Protein AF-A0A836YIK5-F1 (afdb_monomer)

Secondary structure (DSSP, 8-state):
-EEEEEEE--B-TT--BPPPEEEEEEE--PPPPEEEEES-SSPPTT--EEEEEEESS-EES--GGGEEEESEEEEEEEESSSSEEEEEEEE-SS-PPPEEEE-TTSSEETT-PBP---------------

Sequence (130 aa):
DGPHTVSVTATDVAGNVSTPVTGTVTVDATAPTLAITTDDLALAAGEDANITFTFSEAVAGFDVSDITVVGGTLTGLTTTDNITWTAVFTPDGTGTAPSIAVADGSYTDVVGNLVQAMYLTVQTALLLIL

Radius of gyration: 23.44 Å; Cα contacts (8 Å, |Δi|>4): 230; chains: 1; bounding box: 56×21×79 Å

Solvent-accessible surface area (backbone atoms only — not comparable to full-atom values): 8150 Å² total; per-residue (Å²): 113,48,82,40,78,50,75,47,70,53,68,50,98,87,64,56,67,51,78,72,49,74,48,79,46,75,47,77,81,77,5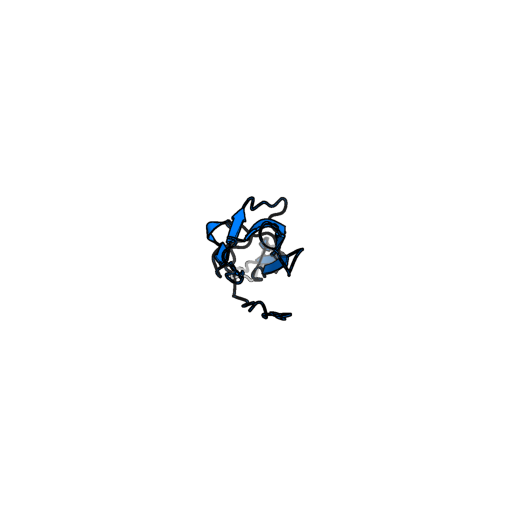1,60,48,80,45,80,50,61,81,58,92,76,79,56,83,88,44,72,31,51,35,39,39,39,38,78,44,47,49,37,77,75,55,74,89,42,50,48,67,40,38,40,50,76,44,76,77,44,63,90,68,47,24,51,35,37,28,41,37,38,58,69,69,79,81,51,74,71,48,78,47,68,60,74,62,58,39,27,38,82,88,66,46,69,41,74,80,81,90,79,79,83,78,83,80,82,77,81,81,128

Mean predicted aligned error: 9.91 Å

Structure (mmCIF, N/CA/C/O backbone):
data_AF-A0A836YIK5-F1
#
_entry.id   AF-A0A836YIK5-F1
#
loop_
_atom_site.group_PDB
_atom_site.id
_atom_site.type_symbol
_atom_site.label_atom_id
_atom_site.label_alt_id
_atom_site.label_comp_id
_atom_site.label_asym_id
_atom_site.label_entity_id
_atom_site.label_seq_id
_atom_site.pdbx_PDB_ins_code
_atom_site.Cartn_x
_atom_site.Cartn_y
_atom_site.Cartn_z
_atom_site.occupancy
_atom_site.B_iso_or_equi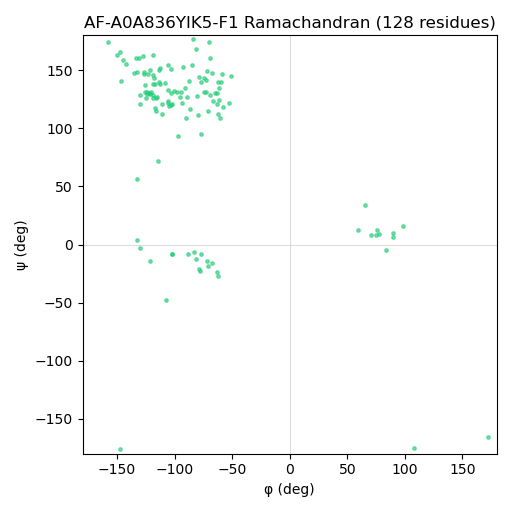v
_atom_site.auth_seq_id
_atom_site.auth_comp_id
_atom_site.auth_asym_id
_atom_site.auth_atom_id
_atom_site.pdbx_PDB_model_num
ATOM 1 N N . ASP A 1 1 ? 18.262 -1.880 -8.838 1.00 68.12 1 ASP A N 1
ATOM 2 C CA . ASP A 1 1 ? 17.227 -0.983 -9.367 1.00 68.12 1 ASP A CA 1
ATOM 3 C C . ASP A 1 1 ? 17.785 0.193 -10.116 1.00 68.12 1 ASP A C 1
ATOM 5 O O . ASP A 1 1 ? 18.930 0.592 -9.900 1.00 68.12 1 ASP A O 1
ATOM 9 N N . GLY A 1 2 ? 16.935 0.751 -10.969 1.00 73.12 2 GLY A N 1
ATOM 10 C CA . GLY A 1 2 ? 17.158 1.995 -11.680 1.00 73.12 2 GLY A CA 1
ATOM 11 C C . GLY A 1 2 ? 17.427 1.819 -13.175 1.00 73.12 2 GLY A C 1
ATOM 12 O O . GLY A 1 2 ? 17.320 0.720 -13.729 1.00 73.12 2 GLY A O 1
ATOM 13 N N . PRO A 1 3 ? 17.736 2.931 -13.861 1.00 75.50 3 PRO A N 1
ATOM 14 C CA . PRO A 1 3 ? 18.039 2.923 -15.281 1.00 75.50 3 PRO A CA 1
ATOM 15 C C . PRO A 1 3 ? 19.431 2.340 -15.545 1.00 75.50 3 PRO A C 1
ATOM 17 O O . PRO A 1 3 ? 20.437 2.762 -14.976 1.00 75.50 3 PRO A O 1
ATOM 20 N N . HIS A 1 4 ? 19.490 1.415 -16.490 1.00 79.94 4 HIS A N 1
ATOM 21 C CA . HIS A 1 4 ? 20.698 0.821 -17.035 1.00 79.94 4 HIS A CA 1
ATOM 22 C C . HIS A 1 4 ? 20.786 1.125 -18.529 1.00 79.94 4 HIS A C 1
ATOM 24 O O . HIS A 1 4 ? 19.797 1.017 -19.252 1.00 79.94 4 HIS A O 1
ATOM 30 N N . THR A 1 5 ? 21.981 1.469 -19.008 1.00 84.75 5 THR A N 1
ATOM 31 C CA . THR A 1 5 ? 22.229 1.708 -20.435 1.00 84.75 5 THR A CA 1
ATOM 32 C C . THR A 1 5 ? 22.920 0.501 -21.046 1.00 84.75 5 THR A C 1
ATOM 34 O O . THR A 1 5 ? 24.023 0.134 -20.642 1.00 84.75 5 THR A O 1
ATOM 37 N N . VAL A 1 6 ? 22.293 -0.089 -22.055 1.00 87.50 6 VAL A N 1
ATOM 38 C CA . VAL A 1 6 ? 22.902 -1.102 -22.916 1.00 87.50 6 VAL A CA 1
ATOM 39 C C . VAL A 1 6 ? 23.534 -0.390 -24.104 1.00 87.50 6 VAL A C 1
ATOM 41 O O . VAL A 1 6 ? 22.922 0.501 -24.688 1.00 87.50 6 VAL A O 1
ATOM 44 N N . SER A 1 7 ? 24.758 -0.776 -24.455 1.00 88.62 7 SER A N 1
ATOM 45 C CA . SER A 1 7 ? 25.485 -0.264 -25.617 1.00 88.62 7 SER A CA 1
ATOM 46 C C . SER A 1 7 ? 25.883 -1.430 -26.511 1.00 88.62 7 SER A C 1
ATOM 48 O O . SER A 1 7 ? 26.439 -2.415 -26.024 1.00 88.62 7 SER A O 1
ATOM 50 N N . VAL A 1 8 ? 25.584 -1.330 -27.805 1.00 91.06 8 VAL A N 1
ATOM 51 C CA . VAL A 1 8 ? 25.866 -2.369 -28.799 1.00 91.06 8 VAL A CA 1
ATOM 52 C C . VAL A 1 8 ? 26.745 -1.794 -29.899 1.00 91.06 8 VAL A C 1
ATOM 54 O O . VAL A 1 8 ? 26.438 -0.755 -30.484 1.00 91.06 8 VAL A O 1
ATOM 57 N N . THR A 1 9 ? 27.825 -2.504 -30.206 1.00 92.88 9 THR A N 1
ATOM 58 C CA . THR A 1 9 ? 28.656 -2.288 -31.391 1.00 92.88 9 THR A CA 1
ATOM 59 C C . THR A 1 9 ? 28.693 -3.568 -32.215 1.00 92.88 9 THR A C 1
ATOM 61 O O . THR A 1 9 ? 28.575 -4.672 -31.683 1.00 92.88 9 THR A O 1
ATOM 64 N N . ALA A 1 10 ? 28.847 -3.423 -33.527 1.00 92.50 10 ALA A N 1
ATOM 65 C CA . ALA A 1 10 ? 29.065 -4.537 -34.438 1.00 92.50 10 ALA A CA 1
ATOM 66 C C . ALA A 1 10 ? 30.464 -4.437 -35.041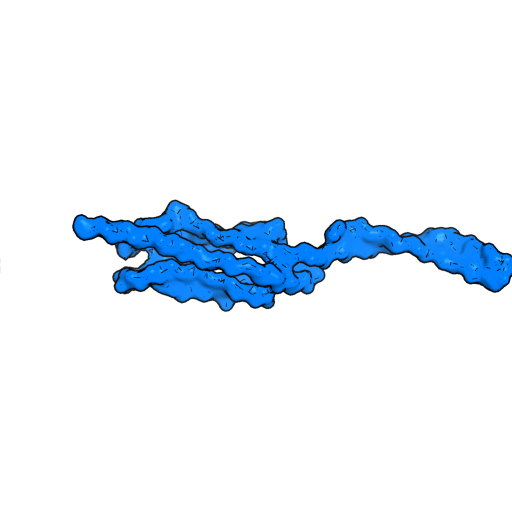 1.00 92.50 10 ALA A C 1
ATOM 68 O O . ALA A 1 10 ? 30.897 -3.341 -35.400 1.00 92.50 10 ALA A O 1
ATOM 69 N N . THR A 1 11 ? 31.133 -5.580 -35.180 1.00 96.00 11 THR A N 1
ATOM 70 C CA . THR A 1 11 ? 32.424 -5.695 -35.865 1.00 96.00 11 THR A CA 1
ATOM 71 C C . THR A 1 11 ? 32.270 -6.634 -37.053 1.00 96.00 11 THR A C 1
ATOM 73 O O . THR A 1 11 ? 31.752 -7.741 -36.891 1.00 96.00 11 THR A O 1
ATOM 76 N N . ASP A 1 12 ? 32.691 -6.210 -38.243 1.00 94.25 12 ASP A N 1
ATOM 77 C CA . ASP A 1 12 ? 32.676 -7.069 -39.432 1.00 94.25 12 ASP A CA 1
ATOM 78 C C . ASP A 1 12 ? 33.925 -7.973 -39.529 1.00 94.25 12 ASP A C 1
ATOM 80 O O . ASP A 1 12 ? 34.845 -7.901 -38.714 1.00 94.25 12 ASP A O 1
ATOM 84 N N . VAL A 1 13 ? 33.971 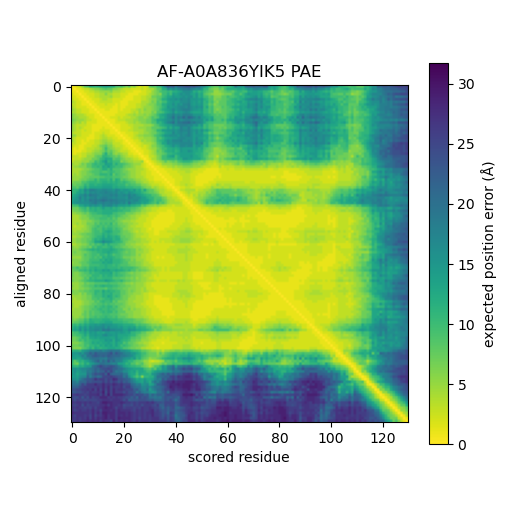-8.839 -40.548 1.00 94.69 13 VAL A N 1
ATOM 85 C CA . VAL A 1 13 ? 35.104 -9.758 -40.789 1.00 94.69 13 VAL A CA 1
ATOM 86 C C . VAL A 1 13 ? 36.415 -9.014 -41.078 1.00 94.69 13 VAL A C 1
ATOM 88 O O . VAL A 1 13 ? 37.490 -9.547 -40.810 1.00 94.69 13 VAL A O 1
ATOM 91 N N . ALA A 1 14 ? 36.343 -7.791 -41.610 1.00 96.31 14 ALA A N 1
ATOM 92 C CA . ALA A 1 14 ? 37.509 -6.953 -41.871 1.00 96.31 14 ALA A CA 1
ATOM 93 C C . ALA A 1 14 ? 37.978 -6.177 -40.622 1.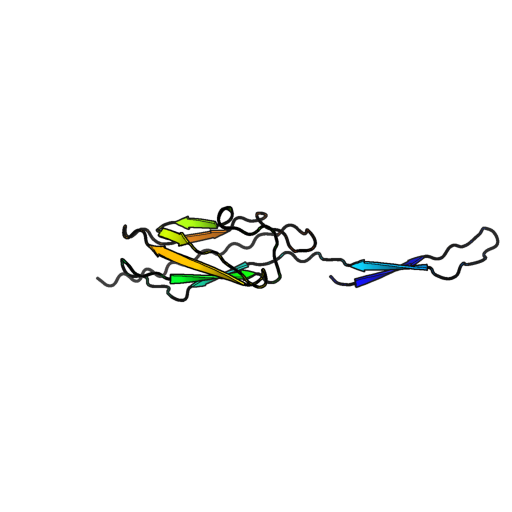00 96.31 14 ALA A C 1
ATOM 95 O O . ALA A 1 14 ? 39.037 -5.553 -40.662 1.00 96.31 14 ALA A O 1
ATOM 96 N N . GLY A 1 15 ? 37.229 -6.235 -39.516 1.00 96.50 15 GLY A N 1
ATOM 97 C CA . GLY A 1 15 ? 37.541 -5.561 -38.258 1.00 96.50 15 GLY A CA 1
ATOM 98 C C . GLY A 1 15 ? 36.980 -4.141 -38.135 1.00 96.50 15 GLY A C 1
ATOM 99 O O . GLY A 1 15 ? 37.340 -3.440 -37.189 1.00 96.50 15 GLY A O 1
ATOM 100 N N . ASN A 1 16 ? 36.107 -3.695 -39.046 1.00 95.69 16 ASN A N 1
ATOM 101 C CA . ASN A 1 16 ? 35.467 -2.382 -38.929 1.00 95.69 16 ASN A CA 1
ATOM 102 C C . ASN A 1 16 ? 34.417 -2.410 -37.815 1.00 95.69 16 ASN A C 1
ATOM 104 O O . ASN A 1 16 ? 33.566 -3.299 -37.803 1.00 95.69 16 ASN A O 1
ATOM 108 N N . VAL A 1 17 ? 34.447 -1.421 -36.916 1.00 96.06 17 VAL A N 1
ATOM 109 C CA . VAL A 1 17 ? 33.525 -1.319 -35.773 1.00 96.06 17 VAL A CA 1
ATOM 110 C C . VAL A 1 17 ? 32.491 -0.219 -36.017 1.00 96.06 17 VAL A C 1
ATOM 112 O O . VAL A 1 17 ? 32.844 0.896 -36.404 1.00 96.06 17 VAL A O 1
ATOM 115 N N . SER A 1 18 ? 31.212 -0.513 -35.779 1.00 94.00 18 SER A N 1
ATOM 116 C CA . SER A 1 18 ? 30.128 0.468 -35.890 1.00 94.00 18 SER A CA 1
ATOM 117 C C . SER A 1 18 ? 30.192 1.538 -34.796 1.00 94.00 18 SER A C 1
ATOM 119 O O . SER A 1 18 ? 30.744 1.329 -33.714 1.00 94.00 18 SER A O 1
ATOM 121 N N . THR A 1 19 ? 29.525 2.671 -35.022 1.00 93.00 19 THR A N 1
ATOM 122 C CA . THR A 1 19 ? 29.189 3.585 -33.923 1.00 93.00 19 THR A CA 1
ATOM 123 C C . THR A 1 19 ? 28.312 2.856 -32.897 1.00 93.00 19 THR A C 1
ATOM 125 O O . THR A 1 19 ? 27.423 2.103 -33.315 1.00 93.00 19 THR A O 1
ATOM 128 N N . PRO A 1 20 ? 28.521 3.060 -31.584 1.00 91.50 20 PRO A N 1
ATOM 129 C CA . PRO A 1 20 ? 27.679 2.441 -30.570 1.00 91.50 20 PRO A CA 1
ATOM 130 C C . PRO A 1 20 ? 26.222 2.887 -30.699 1.00 91.50 20 PRO A C 1
ATOM 132 O O . PRO A 1 20 ? 25.943 4.078 -30.834 1.00 91.50 20 PRO A O 1
ATOM 135 N N . VAL A 1 21 ? 25.300 1.931 -30.621 1.00 90.44 21 VAL A N 1
ATOM 136 C CA . VAL A 1 21 ? 23.865 2.186 -30.456 1.00 90.44 21 VAL A CA 1
ATOM 137 C C . VAL A 1 21 ? 23.509 1.900 -29.006 1.00 90.44 21 VAL A C 1
ATOM 139 O O . VAL A 1 21 ? 23.870 0.844 -28.485 1.00 90.44 21 VAL A O 1
ATOM 142 N N . THR A 1 22 ? 22.814 2.827 -28.351 1.00 87.12 22 THR A N 1
ATOM 143 C CA . THR A 1 22 ? 22.426 2.686 -26.946 1.00 87.12 22 THR A CA 1
ATOM 144 C C . THR A 1 22 ? 20.919 2.553 -26.766 1.00 87.12 22 THR A C 1
ATOM 146 O O . THR A 1 22 ? 20.129 3.088 -27.543 1.00 87.12 22 THR A O 1
ATOM 149 N N . GLY A 1 23 ? 20.525 1.839 -25.714 1.00 81.75 23 GLY A N 1
ATOM 150 C CA . GLY A 1 23 ? 19.149 1.740 -25.234 1.00 81.75 23 GLY A CA 1
ATOM 151 C C . GLY A 1 23 ? 19.119 1.713 -23.710 1.00 81.75 23 GLY A C 1
ATOM 152 O O . GLY A 1 23 ? 20.105 1.337 -23.077 1.00 81.75 23 GLY A O 1
ATOM 153 N N . THR A 1 24 ? 18.005 2.126 -23.114 1.00 75.38 24 THR A N 1
ATOM 154 C CA . THR A 1 24 ? 17.826 2.135 -21.657 1.00 75.38 24 THR A CA 1
ATOM 155 C C . THR A 1 24 ? 16.860 1.045 -21.219 1.00 75.38 24 THR A C 1
ATOM 157 O O . THR A 1 24 ? 15.822 0.852 -21.848 1.00 75.38 24 THR A O 1
ATOM 160 N N . VAL A 1 25 ? 17.177 0.381 -20.113 1.00 76.00 25 VAL A N 1
ATOM 161 C CA . VAL A 1 25 ? 16.307 -0.569 -19.416 1.00 76.00 25 VAL A CA 1
ATOM 162 C C . VAL A 1 25 ? 16.193 -0.115 -17.971 1.00 76.00 25 VAL A C 1
ATOM 164 O O . VAL A 1 25 ? 17.208 0.157 -17.340 1.00 76.00 25 VAL A O 1
ATOM 167 N N . THR A 1 26 ? 14.984 -0.033 -17.434 1.00 69.12 26 THR A N 1
ATOM 168 C CA . THR A 1 26 ? 14.771 0.154 -15.996 1.00 69.12 26 THR A CA 1
ATOM 169 C C . THR A 1 26 ? 14.587 -1.209 -15.356 1.00 69.12 26 THR A C 1
ATOM 171 O O . THR A 1 26 ? 13.710 -1.964 -15.768 1.00 69.12 26 THR A O 1
ATOM 174 N N . VAL A 1 27 ? 15.440 -1.533 -14.388 1.00 73.12 27 VAL A N 1
ATOM 175 C CA . VAL A 1 27 ? 15.281 -2.728 -13.558 1.00 73.12 27 VAL A CA 1
ATOM 176 C C . VAL A 1 27 ? 14.683 -2.289 -12.239 1.00 73.12 27 VAL A C 1
ATOM 178 O O . VAL A 1 27 ? 15.186 -1.346 -11.628 1.00 73.12 27 VAL A O 1
ATOM 181 N N . ASP A 1 28 ? 13.654 -2.998 -11.816 1.00 69.06 28 ASP A N 1
ATOM 182 C CA . ASP A 1 28 ? 13.187 -2.990 -10.444 1.00 69.06 28 ASP A CA 1
ATOM 183 C C . ASP A 1 28 ? 13.179 -4.442 -9.972 1.00 69.06 28 ASP A C 1
ATOM 185 O O . ASP A 1 28 ? 12.669 -5.300 -10.689 1.00 69.06 28 ASP A O 1
ATOM 189 N N . ALA A 1 29 ? 13.838 -4.746 -8.866 1.00 71.19 29 ALA A N 1
ATOM 190 C CA . ALA A 1 29 ? 13.917 -6.080 -8.279 1.00 71.19 29 ALA A CA 1
ATOM 191 C C . ALA A 1 29 ? 13.634 -6.056 -6.772 1.00 71.19 29 ALA A C 1
ATOM 193 O O . ALA A 1 29 ? 13.772 -7.088 -6.107 1.00 71.19 29 ALA A O 1
ATOM 194 N N . THR A 1 30 ? 13.289 -4.889 -6.227 1.00 72.19 30 THR A N 1
ATOM 195 C CA . THR A 1 30 ? 12.943 -4.747 -4.820 1.00 72.19 30 THR A CA 1
ATOM 196 C C . THR A 1 30 ? 11.449 -4.993 -4.677 1.00 72.19 30 THR A C 1
ATOM 198 O O . THR A 1 30 ? 10.643 -4.427 -5.393 1.00 72.19 30 THR A O 1
ATOM 201 N N . ALA A 1 31 ? 11.075 -5.899 -3.778 1.00 74.00 31 ALA A N 1
ATOM 202 C CA . ALA A 1 31 ? 9.675 -6.120 -3.454 1.00 74.00 31 ALA A CA 1
ATOM 203 C C . ALA A 1 31 ? 9.166 -5.032 -2.491 1.00 74.00 31 ALA A C 1
ATOM 205 O O . ALA A 1 31 ? 9.897 -4.693 -1.548 1.00 74.00 31 ALA A O 1
ATOM 206 N N . PRO A 1 32 ? 7.900 -4.588 -2.612 1.00 81.31 32 PRO A N 1
ATOM 207 C CA . PRO A 1 32 ? 7.305 -3.718 -1.614 1.00 81.31 32 PRO A CA 1
ATOM 208 C C . PRO A 1 32 ? 7.235 -4.420 -0.254 1.00 81.31 32 PRO A C 1
ATOM 210 O O . PRO A 1 32 ? 6.896 -5.598 -0.141 1.00 81.31 32 PRO A O 1
ATOM 213 N N . THR A 1 33 ? 7.530 -3.669 0.800 1.00 84.44 33 THR A N 1
ATOM 214 C CA . THR A 1 33 ? 7.311 -4.070 2.197 1.00 84.44 33 THR A CA 1
ATOM 215 C C . THR A 1 33 ? 6.078 -3.359 2.739 1.00 84.44 33 THR A C 1
ATOM 217 O O . THR A 1 33 ? 5.787 -2.256 2.289 1.00 84.44 33 THR A O 1
ATOM 220 N N . LEU A 1 34 ? 5.369 -3.959 3.700 1.00 88.88 34 LEU A N 1
ATOM 221 C CA . LEU A 1 34 ? 4.168 -3.390 4.321 1.00 88.88 34 LEU A CA 1
ATOM 222 C C . LEU A 1 34 ? 4.360 -3.226 5.834 1.00 88.88 34 LEU A C 1
ATOM 224 O O . LEU A 1 34 ? 4.735 -4.170 6.530 1.00 88.88 34 LEU A O 1
ATOM 228 N N . ALA A 1 35 ? 4.034 -2.043 6.349 1.00 91.19 35 ALA A N 1
ATOM 229 C CA . ALA A 1 35 ? 3.851 -1.770 7.768 1.00 91.19 35 ALA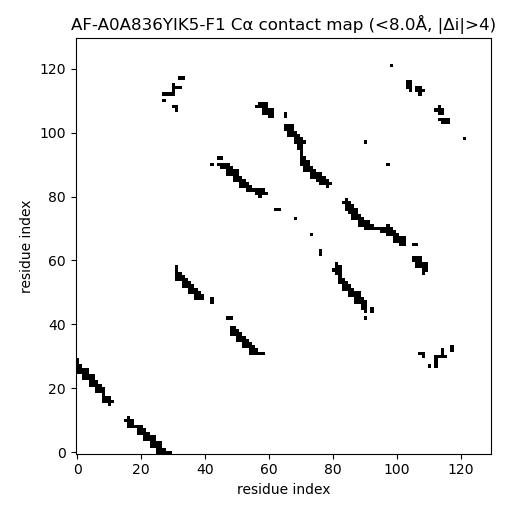 A CA 1
ATOM 230 C C . ALA A 1 35 ? 2.379 -1.447 8.055 1.00 91.19 35 ALA A C 1
ATOM 232 O O . ALA A 1 35 ? 1.751 -0.707 7.303 1.00 91.19 35 ALA A O 1
ATOM 233 N N . ILE A 1 36 ? 1.838 -1.975 9.154 1.00 93.56 36 ILE A N 1
ATOM 234 C CA . ILE A 1 36 ? 0.468 -1.697 9.601 1.00 93.56 36 ILE A CA 1
ATOM 235 C C . ILE A 1 36 ? 0.540 -1.036 10.971 1.00 93.56 36 ILE A C 1
ATOM 237 O O . ILE A 1 36 ? 1.162 -1.572 11.891 1.00 93.56 36 ILE A O 1
ATOM 241 N N . THR A 1 37 ? -0.094 0.121 11.112 1.00 94.19 37 THR A N 1
ATOM 242 C CA . THR A 1 37 ? -0.209 0.850 12.376 1.00 94.19 37 THR A CA 1
ATOM 243 C C . THR A 1 37 ? -1.663 1.193 12.670 1.00 94.19 37 THR A C 1
ATOM 245 O O . THR A 1 37 ? -2.526 1.157 11.794 1.00 94.19 37 THR A O 1
ATOM 248 N N . THR A 1 38 ? -1.926 1.506 13.932 1.00 94.50 38 THR A N 1
ATOM 249 C CA . THR A 1 38 ? -3.214 1.983 14.433 1.00 94.50 38 THR A CA 1
ATOM 250 C C . THR A 1 38 ? -2.961 3.202 15.310 1.00 94.50 38 THR A C 1
ATOM 252 O O . THR A 1 38 ? -1.896 3.304 15.930 1.00 94.50 38 THR A O 1
ATOM 255 N N . ASP A 1 39 ? -3.904 4.133 15.340 1.00 92.62 39 ASP A N 1
ATOM 256 C CA . ASP A 1 39 ? -3.885 5.276 16.255 1.00 92.62 39 ASP A CA 1
ATOM 257 C C . ASP A 1 39 ? -4.345 4.910 17.674 1.00 92.62 39 ASP A C 1
ATOM 259 O O . ASP A 1 39 ? -3.955 5.582 18.630 1.00 92.62 39 ASP A O 1
ATOM 263 N N . ASP A 1 40 ? -5.088 3.810 17.813 1.00 88.19 40 ASP A N 1
ATOM 264 C CA . ASP A 1 40 ? -5.526 3.261 19.092 1.00 88.19 40 ASP A CA 1
ATOM 265 C C . ASP A 1 40 ? -5.219 1.758 19.213 1.00 88.19 40 ASP A C 1
ATOM 267 O O . ASP A 1 40 ? -5.540 0.951 18.337 1.00 88.19 40 ASP A O 1
ATOM 271 N N . LEU A 1 41 ? -4.573 1.380 20.319 1.00 82.75 41 LEU A N 1
ATOM 272 C CA . LEU A 1 41 ? -4.220 -0.001 20.668 1.00 82.75 41 LEU A CA 1
ATOM 273 C C . LEU A 1 41 ? -5.157 -0.606 21.727 1.00 82.75 41 LEU A C 1
ATOM 275 O O . LEU A 1 41 ? -5.040 -1.797 22.021 1.00 82.75 41 LEU A O 1
ATOM 279 N N . ALA A 1 42 ? -6.046 0.190 22.326 1.00 82.62 42 ALA A N 1
ATOM 280 C CA . ALA A 1 42 ? -6.855 -0.177 23.485 1.00 82.62 42 ALA A CA 1
ATOM 281 C C . ALA A 1 42 ? -8.335 0.191 23.293 1.00 82.62 42 ALA A C 1
ATOM 283 O O . ALA A 1 42 ? -8.929 0.865 24.129 1.00 82.62 42 ALA A O 1
ATOM 284 N N . LEU A 1 43 ? -8.928 -0.326 22.217 1.00 79.81 43 LEU A N 1
ATOM 285 C CA . LEU A 1 43 ? -10.324 -0.080 21.864 1.00 79.81 43 LEU A CA 1
ATOM 286 C C . LEU A 1 43 ? -11.305 -0.584 22.933 1.00 79.81 43 LEU A C 1
ATOM 288 O O . LEU A 1 43 ? -11.336 -1.777 23.262 1.00 79.81 43 LEU A O 1
ATOM 292 N N . ALA A 1 44 ? -12.158 0.312 23.425 1.00 77.69 44 ALA A N 1
ATOM 293 C CA . ALA A 1 44 ? -13.343 -0.036 24.192 1.00 77.69 44 ALA A CA 1
ATOM 294 C C . ALA A 1 44 ? -14.514 -0.431 23.272 1.00 77.69 44 ALA A C 1
ATOM 296 O O . ALA A 1 44 ? -14.507 -0.252 22.053 1.00 77.69 44 ALA A O 1
ATOM 297 N N . ALA A 1 45 ? -15.567 -0.993 23.869 1.00 73.88 45 ALA A N 1
ATOM 298 C CA . ALA A 1 45 ? -16.764 -1.366 23.124 1.00 73.88 45 ALA A CA 1
ATOM 299 C C . ALA A 1 45 ? -17.444 -0.123 22.518 1.00 73.88 45 ALA A C 1
ATOM 301 O O . ALA A 1 45 ? -17.890 0.760 23.250 1.00 73.88 45 ALA A O 1
ATOM 302 N N . GLY A 1 46 ? -17.574 -0.104 21.189 1.00 77.44 46 GLY A N 1
ATOM 303 C CA . GLY A 1 46 ? -18.206 0.988 20.444 1.00 77.44 46 GLY A CA 1
ATOM 304 C C . GLY A 1 46 ? -17.259 2.110 20.011 1.00 77.44 46 GLY A C 1
ATOM 305 O O . GLY A 1 46 ? -17.743 3.116 19.498 1.00 77.44 46 GLY A O 1
ATOM 306 N N . GLU A 1 47 ? -15.950 1.952 20.211 1.00 87.69 47 GLU A N 1
ATOM 307 C CA . GLU A 1 47 ? -14.924 2.842 19.656 1.00 87.69 47 GLU A CA 1
ATOM 308 C C . GLU A 1 47 ? -14.416 2.323 18.308 1.00 87.69 47 GLU A C 1
ATOM 310 O O . GLU A 1 47 ? -14.429 1.119 18.069 1.00 87.69 47 G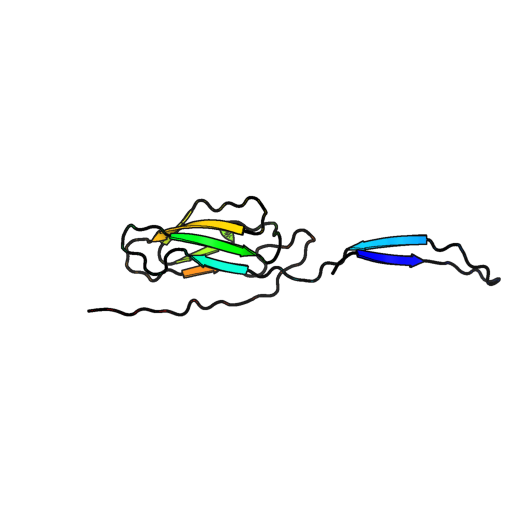LU A O 1
ATOM 315 N N . ASP A 1 48 ? -13.946 3.228 17.450 1.00 92.62 48 ASP A N 1
ATOM 316 C CA . ASP A 1 48 ? -13.313 2.914 16.167 1.00 92.62 48 ASP A CA 1
ATOM 317 C C . ASP A 1 48 ? -11.822 3.287 16.210 1.00 92.62 48 ASP A C 1
ATOM 319 O O . ASP A 1 48 ? -11.445 4.230 16.905 1.00 92.62 48 ASP A O 1
ATOM 323 N N . ALA A 1 49 ? -10.993 2.597 15.421 1.00 93.88 49 ALA A N 1
ATOM 324 C CA . ALA A 1 49 ? -9.583 2.941 15.202 1.00 93.88 49 ALA A CA 1
ATOM 325 C C . ALA A 1 49 ? -9.296 3.248 13.730 1.00 93.88 49 ALA A C 1
ATOM 327 O O . ALA A 1 49 ? -9.822 2.591 12.824 1.00 93.88 49 ALA A O 1
ATOM 328 N N . ASN A 1 50 ? -8.387 4.185 13.475 1.00 95.62 50 ASN A N 1
ATOM 329 C CA . ASN A 1 50 ? -7.818 4.401 12.155 1.00 95.62 50 ASN A CA 1
ATOM 330 C C . ASN A 1 50 ? -6.606 3.492 11.941 1.00 95.62 50 ASN A C 1
ATOM 332 O O . ASN A 1 50 ? -5.557 3.636 12.567 1.00 95.62 50 ASN A O 1
ATOM 336 N N . ILE A 1 51 ? -6.732 2.592 10.969 1.00 97.12 51 ILE A N 1
ATOM 337 C CA . ILE A 1 51 ? -5.658 1.705 10.537 1.00 97.12 51 ILE A CA 1
ATOM 338 C C . ILE A 1 51 ? -4.934 2.342 9.360 1.00 97.12 51 ILE A C 1
ATOM 340 O O . ILE A 1 51 ? -5.566 2.769 8.391 1.00 97.12 51 ILE A O 1
ATOM 344 N N . THR A 1 52 ? -3.607 2.378 9.435 1.00 96.19 52 THR A N 1
ATOM 345 C CA . THR A 1 52 ? -2.740 2.842 8.351 1.00 96.19 52 THR A CA 1
ATOM 346 C C . THR A 1 52 ? -1.875 1.692 7.858 1.00 96.19 52 THR A C 1
ATOM 348 O O . THR A 1 52 ? -1.161 1.061 8.633 1.00 96.19 52 THR A O 1
ATOM 351 N N . PHE A 1 53 ? -1.927 1.444 6.557 1.00 95.75 53 PHE A N 1
ATOM 352 C CA . PHE A 1 53 ? -1.066 0.525 5.828 1.00 95.75 53 PHE A CA 1
ATOM 353 C C . PHE A 1 53 ? -0.052 1.371 5.051 1.00 95.75 53 PHE A C 1
ATOM 355 O O . PHE A 1 53 ? -0.437 2.192 4.219 1.00 95.75 53 PHE A O 1
ATOM 362 N N . THR A 1 54 ? 1.237 1.207 5.329 1.00 94.44 54 THR A N 1
ATOM 363 C CA . THR A 1 54 ? 2.320 1.925 4.648 1.00 94.44 54 THR A CA 1
ATOM 364 C C . THR A 1 54 ? 3.182 0.936 3.889 1.00 94.44 54 THR A C 1
ATOM 366 O O . THR A 1 54 ? 3.862 0.107 4.498 1.00 94.44 54 THR A O 1
ATOM 369 N N . PHE A 1 55 ? 3.175 1.051 2.568 1.00 92.12 55 PHE A N 1
ATOM 370 C CA . PHE A 1 55 ? 4.089 0.330 1.700 1.00 92.12 55 PHE A CA 1
ATOM 371 C C . PHE A 1 55 ? 5.418 1.088 1.557 1.00 92.12 55 PHE A C 1
ATOM 373 O O . PHE A 1 55 ? 5.464 2.308 1.711 1.00 92.12 55 PHE A O 1
ATOM 380 N N . SER A 1 56 ? 6.521 0.397 1.258 1.00 89.56 56 SER A N 1
ATOM 381 C CA . SER A 1 56 ? 7.808 1.063 0.969 1.00 89.56 56 SER A CA 1
ATOM 382 C C . SER A 1 56 ? 7.843 1.787 -0.379 1.00 89.56 56 SER A C 1
ATOM 384 O O . SER A 1 56 ? 8.741 2.593 -0.617 1.00 89.56 56 SER A O 1
ATOM 386 N N . GLU A 1 57 ? 6.877 1.503 -1.247 1.00 87.00 57 GLU A N 1
ATOM 387 C CA . GLU A 1 57 ? 6.701 2.088 -2.573 1.00 87.00 57 GLU A CA 1
ATOM 388 C C . GLU A 1 57 ? 5.244 1.951 -3.027 1.00 87.00 57 GLU A C 1
ATOM 390 O O . GLU A 1 57 ? 4.426 1.342 -2.338 1.00 87.00 57 GLU A O 1
ATOM 395 N N . ALA A 1 58 ? 4.906 2.550 -4.169 1.00 90.06 58 ALA A N 1
ATOM 396 C CA . ALA A 1 58 ? 3.547 2.500 -4.685 1.00 90.06 58 ALA A CA 1
ATOM 397 C C . ALA A 1 58 ? 3.205 1.079 -5.155 1.00 90.06 58 ALA A C 1
ATOM 399 O O . ALA A 1 58 ? 3.931 0.502 -5.967 1.00 90.06 58 ALA A O 1
ATOM 400 N N . VAL A 1 59 ? 2.076 0.543 -4.692 1.00 89.62 59 VAL A N 1
ATOM 401 C CA . VAL A 1 59 ? 1.583 -0.789 -5.073 1.00 89.62 59 VAL A CA 1
ATOM 402 C C . VAL A 1 59 ? 0.400 -0.708 -6.035 1.00 89.62 59 VAL A C 1
ATOM 404 O O . VAL A 1 59 ? -0.349 0.269 -6.070 1.00 89.62 59 VAL A O 1
ATOM 407 N N . ALA A 1 60 ? 0.209 -1.754 -6.826 1.00 87.38 60 ALA A N 1
ATOM 408 C CA . ALA A 1 60 ? -0.936 -1.943 -7.700 1.00 87.38 60 ALA A CA 1
ATOM 409 C C . ALA A 1 60 ? -1.712 -3.200 -7.285 1.00 87.38 60 ALA A C 1
ATOM 411 O O . ALA A 1 60 ? -1.127 -4.211 -6.898 1.00 87.38 60 ALA A O 1
ATOM 412 N N . GLY A 1 61 ? -3.040 -3.133 -7.38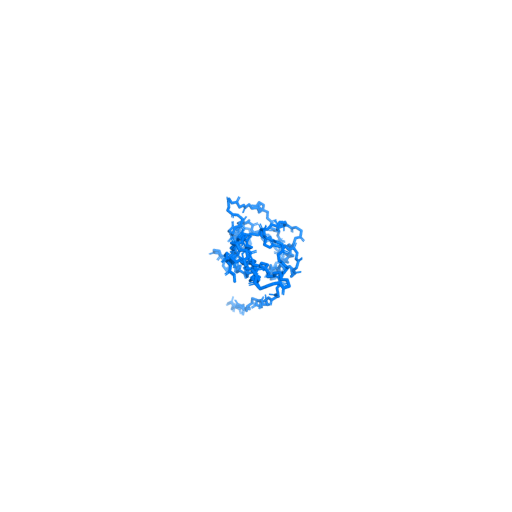6 1.00 88.38 61 GLY A N 1
ATOM 413 C CA . GLY A 1 61 ? -3.926 -4.266 -7.103 1.00 88.38 61 GLY A CA 1
ATOM 414 C C . GLY A 1 61 ? -4.283 -4.477 -5.632 1.00 88.38 61 GLY A C 1
ATOM 415 O O . GLY A 1 61 ? -5.136 -5.312 -5.384 1.00 88.38 61 GLY A O 1
ATOM 416 N N . PHE A 1 62 ? -3.710 -3.710 -4.694 1.00 91.94 62 PHE A N 1
ATOM 417 C CA . PHE A 1 62 ? -4.085 -3.798 -3.282 1.00 91.94 62 PHE A CA 1
ATOM 418 C C . PHE A 1 62 ? -5.523 -3.314 -3.052 1.00 91.94 62 PHE A C 1
ATOM 420 O O . PHE A 1 62 ? -5.859 -2.169 -3.378 1.00 91.94 62 PHE A O 1
ATOM 427 N N . ASP A 1 63 ? -6.363 -4.168 -2.475 1.00 93.00 63 ASP A N 1
ATOM 428 C CA . ASP A 1 63 ? -7.732 -3.844 -2.096 1.00 93.00 63 ASP A CA 1
ATOM 429 C C . ASP A 1 63 ? -8.204 -4.591 -0.832 1.00 93.00 63 ASP A C 1
ATOM 431 O O . ASP A 1 63 ? -7.451 -5.272 -0.139 1.00 93.00 63 ASP A O 1
ATOM 435 N N . VAL A 1 64 ? -9.479 -4.415 -0.468 1.00 92.25 64 VAL A N 1
ATOM 436 C CA . VAL A 1 64 ? -10.045 -4.993 0.762 1.00 92.25 64 VAL A CA 1
ATOM 437 C C . VAL A 1 64 ? -10.048 -6.527 0.767 1.00 92.25 64 VAL A C 1
ATOM 439 O O . VAL A 1 64 ? -10.068 -7.124 1.840 1.00 92.25 64 VAL A O 1
ATOM 442 N N . SER A 1 65 ? -10.034 -7.176 -0.400 1.00 91.06 65 SER A N 1
ATOM 443 C CA . SER A 1 65 ? -10.000 -8.638 -0.513 1.00 91.06 65 SER A CA 1
ATOM 444 C C . SER A 1 65 ? -8.653 -9.237 -0.106 1.00 91.06 65 SER A C 1
ATOM 446 O O . SER A 1 65 ? -8.601 -10.408 0.274 1.00 91.06 65 SER A O 1
ATOM 448 N N . ASP A 1 66 ? -7.603 -8.416 -0.072 1.00 91.38 66 ASP A N 1
ATOM 449 C CA . ASP A 1 66 ? -6.274 -8.804 0.399 1.00 91.38 66 ASP A CA 1
ATOM 450 C C . ASP A 1 66 ? -6.164 -8.773 1.928 1.00 91.38 66 ASP A C 1
ATOM 452 O O . ASP A 1 66 ? -5.195 -9.286 2.497 1.00 91.38 66 ASP A O 1
ATOM 456 N N . ILE A 1 67 ? -7.155 -8.179 2.604 1.00 93.12 67 ILE A N 1
ATOM 457 C CA . ILE A 1 67 ? -7.161 -7.931 4.044 1.00 93.12 67 ILE A CA 1
ATOM 458 C C . ILE A 1 67 ? -8.059 -8.951 4.747 1.00 93.12 67 ILE A C 1
ATOM 460 O O . ILE A 1 67 ? -9.272 -9.006 4.554 1.00 93.12 67 ILE A O 1
ATOM 464 N N . THR A 1 68 ? -7.466 -9.722 5.655 1.00 93.31 68 THR A N 1
ATOM 465 C CA . THR A 1 68 ? -8.199 -10.562 6.606 1.00 93.31 68 THR A CA 1
ATOM 466 C C . THR A 1 68 ? -8.321 -9.844 7.944 1.00 93.31 68 THR A C 1
ATOM 468 O O . THR A 1 68 ? -7.330 -9.363 8.494 1.00 93.31 68 THR A O 1
ATOM 471 N N . VAL A 1 69 ? -9.538 -9.805 8.488 1.00 93.38 69 VAL A N 1
ATOM 472 C CA . VAL A 1 69 ? -9.866 -9.108 9.738 1.00 93.38 69 VAL A CA 1
ATOM 473 C C . VAL A 1 69 ? -10.543 -10.077 10.707 1.00 93.38 69 VAL A C 1
ATOM 475 O O . VAL A 1 69 ? -11.413 -10.853 10.313 1.00 93.38 69 VAL A O 1
ATOM 478 N N . VAL A 1 70 ? -10.154 -10.021 11.980 1.00 92.69 70 VAL A N 1
ATOM 479 C CA . VAL A 1 70 ? -10.776 -10.751 13.098 1.00 92.69 70 VAL A CA 1
ATOM 480 C C . VAL A 1 70 ? -11.138 -9.755 14.197 1.00 92.69 70 VAL A C 1
ATOM 482 O O . VAL A 1 70 ? -10.421 -8.776 14.394 1.00 92.69 70 VAL A O 1
ATOM 485 N N . GLY A 1 71 ? -12.236 -10.011 14.916 1.00 89.81 71 GLY A N 1
ATOM 486 C CA . GLY A 1 71 ? -12.689 -9.196 16.052 1.00 89.81 71 GLY A CA 1
ATOM 487 C C . GLY A 1 71 ? -13.347 -7.869 15.665 1.00 89.81 71 GLY A C 1
ATOM 488 O O . GLY A 1 71 ? -13.539 -7.006 16.517 1.00 89.81 71 GLY A O 1
ATOM 489 N N . GLY A 1 72 ? -13.681 -7.686 14.386 1.00 92.19 72 GLY A N 1
ATOM 490 C CA . GLY A 1 72 ? -14.307 -6.469 13.885 1.00 92.19 72 GLY A CA 1
ATOM 491 C C . GLY A 1 72 ? -14.414 -6.434 12.366 1.00 92.19 72 GLY A C 1
ATOM 492 O O . GLY A 1 72 ? -14.240 -7.445 11.683 1.00 92.19 72 GLY A O 1
ATOM 493 N N . THR A 1 73 ? -14.693 -5.245 11.844 1.00 94.12 73 THR A N 1
ATOM 494 C CA . THR A 1 73 ? -14.787 -4.958 10.409 1.00 94.12 73 THR A CA 1
ATOM 495 C C . THR A 1 73 ? -13.889 -3.795 10.034 1.00 94.12 73 THR A C 1
ATOM 497 O O . THR A 1 73 ? -13.719 -2.874 10.825 1.00 94.12 73 THR A O 1
ATOM 500 N N . LEU A 1 74 ? -13.370 -3.810 8.810 1.00 95.94 74 LEU A N 1
ATOM 501 C CA . LEU A 1 74 ? -12.547 -2.739 8.259 1.00 95.94 74 LEU A CA 1
ATOM 502 C C . LEU A 1 74 ? -13.289 -2.113 7.074 1.00 95.94 74 LEU A C 1
ATOM 504 O O . LEU A 1 74 ? -13.755 -2.825 6.183 1.00 95.94 74 LEU A O 1
ATOM 508 N N . THR A 1 75 ? -13.463 -0.794 7.085 1.00 97.00 75 THR A N 1
ATOM 509 C CA . THR A 1 75 ? -14.250 -0.071 6.075 1.00 97.00 75 THR A CA 1
ATOM 510 C C . THR A 1 75 ? -13.516 1.162 5.567 1.00 97.00 75 THR A C 1
ATOM 512 O O . THR A 1 75 ? -12.588 1.660 6.201 1.00 97.00 75 THR A O 1
ATOM 515 N N . GLY A 1 76 ? -13.924 1.653 4.393 1.00 96.62 76 GLY A N 1
ATOM 516 C CA . GLY A 1 76 ? -13.401 2.906 3.850 1.00 96.62 76 GLY A CA 1
ATOM 517 C C . GLY A 1 76 ? -11.915 2.862 3.490 1.00 96.62 76 GLY A C 1
ATOM 518 O O . GLY A 1 76 ? -11.246 3.877 3.645 1.00 96.62 76 GLY A O 1
ATOM 519 N N . LEU A 1 77 ? -11.407 1.712 3.024 1.00 98.00 77 LEU A N 1
ATOM 520 C CA . LEU A 1 77 ? -10.032 1.599 2.536 1.00 98.00 77 LEU A CA 1
ATOM 521 C C . LEU A 1 77 ? -9.805 2.584 1.378 1.00 98.00 77 LEU A C 1
ATOM 523 O O . LEU A 1 77 ? -10.474 2.494 0.347 1.00 98.00 77 LEU A O 1
ATOM 527 N N . THR A 1 78 ? -8.882 3.529 1.547 1.00 97.69 78 THR A N 1
ATOM 528 C CA . THR A 1 78 ? -8.584 4.568 0.547 1.00 97.69 78 THR A CA 1
ATOM 529 C C . THR A 1 78 ? -7.100 4.921 0.514 1.00 97.69 78 THR A C 1
ATOM 531 O O . THR A 1 78 ? -6.379 4.690 1.480 1.00 97.69 78 THR A O 1
ATOM 534 N N . THR A 1 79 ? -6.644 5.498 -0.599 1.00 97.94 79 THR A N 1
ATOM 535 C CA . THR A 1 79 ? -5.283 6.021 -0.793 1.00 97.94 79 THR A CA 1
ATOM 536 C C . THR A 1 79 ? -5.298 7.189 -1.782 1.00 97.94 79 THR A C 1
ATOM 538 O O . THR A 1 79 ? -6.255 7.356 -2.544 1.00 97.94 79 THR A O 1
ATOM 541 N N . THR A 1 80 ? -4.228 7.984 -1.800 1.00 97.44 80 THR A N 1
ATOM 542 C CA . THR A 1 80 ? -3.989 9.031 -2.810 1.00 97.44 80 THR A CA 1
ATOM 543 C C . THR A 1 80 ? -2.686 8.853 -3.585 1.00 97.44 80 THR A C 1
ATOM 545 O O . THR A 1 80 ? -2.488 9.522 -4.596 1.00 97.44 80 THR A O 1
ATOM 548 N N . ASP A 1 81 ? -1.786 7.997 -3.105 1.00 95.69 81 ASP A N 1
ATOM 549 C CA . ASP A 1 81 ? -0.425 7.828 -3.624 1.00 95.69 81 ASP A CA 1
ATOM 550 C C . ASP A 1 81 ? -0.065 6.361 -3.903 1.00 95.69 81 ASP A C 1
ATOM 552 O O . ASP A 1 81 ? 1.022 6.091 -4.409 1.00 95.69 81 ASP A O 1
ATOM 556 N N . ASN A 1 82 ? -0.974 5.427 -3.597 1.00 94.56 82 ASN A N 1
ATOM 557 C CA . ASN A 1 82 ? -0.765 3.981 -3.633 1.00 94.56 82 ASN A CA 1
ATOM 558 C C . ASN A 1 82 ? 0.366 3.482 -2.713 1.00 94.56 82 ASN A C 1
ATOM 560 O O . ASN A 1 82 ? 0.756 2.322 -2.812 1.00 94.56 82 ASN A O 1
ATOM 564 N N . ILE A 1 83 ? 0.867 4.323 -1.806 1.00 93.56 83 ILE A N 1
ATOM 565 C CA . ILE A 1 83 ? 1.907 4.008 -0.816 1.00 93.56 83 ILE A CA 1
ATOM 566 C C . ILE A 1 83 ? 1.267 3.913 0.567 1.00 93.56 83 ILE A C 1
ATOM 568 O O . ILE A 1 83 ? 1.505 2.964 1.309 1.00 93.56 83 ILE A O 1
ATOM 572 N N . THR A 1 84 ? 0.436 4.893 0.916 1.00 96.56 84 THR A N 1
ATOM 573 C CA . THR A 1 84 ? -0.241 4.969 2.207 1.00 96.56 84 THR A CA 1
ATOM 574 C C . THR A 1 84 ? -1.726 4.738 2.006 1.00 96.56 84 THR A C 1
ATOM 576 O O . THR A 1 84 ? -2.395 5.487 1.288 1.00 96.56 84 THR A O 1
ATOM 579 N N . TRP A 1 85 ? -2.250 3.708 2.658 1.00 97.75 85 TRP A N 1
ATOM 580 C CA . TRP A 1 85 ? -3.665 3.374 2.638 1.00 97.75 85 TRP A CA 1
ATOM 581 C C . TRP A 1 85 ? -4.240 3.480 4.041 1.00 97.75 85 TRP A C 1
ATOM 583 O O . TRP A 1 85 ? -3.614 3.050 5.008 1.00 97.75 85 TRP A O 1
ATOM 593 N N . THR A 1 86 ? -5.435 4.043 4.162 1.00 97.88 86 THR A N 1
ATOM 594 C CA . THR A 1 86 ? -6.119 4.194 5.448 1.00 97.88 86 THR A CA 1
ATOM 595 C C . THR A 1 86 ? -7.483 3.540 5.416 1.00 97.88 86 THR A C 1
ATOM 597 O O . THR A 1 86 ? -8.151 3.520 4.383 1.00 97.88 86 THR A O 1
ATOM 600 N N . ALA A 1 87 ? -7.889 3.000 6.559 1.00 97.75 87 ALA A N 1
ATOM 601 C CA . ALA A 1 87 ? -9.205 2.423 6.771 1.00 97.75 87 ALA A CA 1
ATOM 602 C C . ALA A 1 87 ? -9.653 2.619 8.222 1.00 97.75 87 ALA A C 1
ATOM 604 O O . ALA A 1 87 ? -8.843 2.930 9.096 1.00 97.75 87 ALA A O 1
ATOM 605 N N . VAL A 1 88 ? -10.942 2.414 8.477 1.00 96.50 88 VAL A N 1
ATOM 606 C CA . VAL A 1 88 ? -11.524 2.454 9.823 1.00 96.50 88 VAL A CA 1
ATOM 607 C C . VAL A 1 88 ? -11.830 1.034 10.272 1.00 96.50 88 VAL A C 1
ATOM 609 O O . VAL A 1 88 ? -12.551 0.312 9.578 1.00 96.50 88 VAL A O 1
ATOM 612 N N . PHE A 1 89 ? -11.275 0.639 11.414 1.00 95.31 89 PHE A N 1
ATOM 613 C CA . PHE A 1 89 ? -11.590 -0.607 12.096 1.00 95.31 89 PHE A CA 1
ATOM 614 C C . PHE A 1 89 ? -12.647 -0.367 13.177 1.00 95.31 89 PHE A C 1
ATOM 616 O O . PHE A 1 89 ? -12.444 0.456 14.065 1.00 95.31 89 PHE A O 1
ATOM 623 N N . THR A 1 90 ? -13.727 -1.143 13.120 1.00 93.44 90 THR A N 1
ATOM 624 C CA . THR A 1 90 ? -14.825 -1.139 14.094 1.00 93.44 90 THR A CA 1
ATOM 625 C C . THR A 1 90 ? -14.893 -2.508 14.779 1.00 93.44 90 THR A C 1
ATOM 627 O O . THR A 1 90 ? -15.147 -3.503 14.087 1.00 93.44 90 THR A O 1
ATOM 630 N N . PRO A 1 91 ? -14.686 -2.606 16.106 1.00 91.88 91 PRO A N 1
ATOM 631 C CA . PRO A 1 91 ? -14.845 -3.838 16.870 1.00 91.88 91 PRO A CA 1
ATOM 632 C C . PRO A 1 91 ? -16.262 -4.408 16.775 1.00 91.88 91 PRO A C 1
ATOM 634 O O . PRO A 1 91 ? -17.250 -3.676 16.767 1.00 91.88 91 PRO A O 1
ATOM 637 N N . ASP A 1 92 ? -16.379 -5.734 16.807 1.00 90.94 92 ASP A N 1
ATOM 638 C CA . ASP A 1 92 ? -17.683 -6.419 16.785 1.00 90.94 92 ASP A CA 1
ATOM 639 C C . ASP A 1 92 ? -18.433 -6.392 18.135 1.00 90.94 92 ASP A C 1
ATOM 641 O O . ASP A 1 92 ? -19.589 -6.810 18.225 1.00 90.94 92 ASP A O 1
ATOM 645 N N . GLY A 1 93 ? -17.777 -5.911 19.197 1.00 87.62 93 GLY A N 1
ATOM 646 C CA . GLY A 1 93 ? -18.328 -5.831 20.552 1.00 87.62 93 GLY A CA 1
ATOM 647 C C . GLY A 1 93 ? -18.407 -7.169 21.299 1.00 87.62 93 GLY A C 1
ATOM 648 O O . GLY A 1 93 ? -18.973 -7.221 22.390 1.00 87.62 93 GLY A O 1
ATOM 649 N N . THR A 1 94 ? -17.843 -8.251 20.756 1.00 86.44 94 THR A N 1
ATOM 650 C CA . THR A 1 94 ? -17.910 -9.603 21.344 1.00 86.44 94 THR A CA 1
ATOM 651 C C . THR A 1 94 ? -16.783 -9.906 22.332 1.00 86.44 94 THR A C 1
ATOM 653 O O . THR A 1 94 ? -16.806 -10.943 22.994 1.00 86.44 94 THR A O 1
ATOM 656 N N . GLY A 1 95 ? -15.789 -9.019 22.439 1.00 82.62 95 GLY A N 1
ATOM 657 C CA . GLY A 1 95 ? -14.573 -9.250 23.225 1.00 82.62 95 GLY A CA 1
ATOM 658 C C . GLY A 1 95 ? -13.555 -10.163 22.533 1.00 82.62 95 GLY A C 1
ATOM 659 O O . GLY A 1 95 ? -12.571 -10.565 23.154 1.00 82.62 95 GLY A O 1
ATOM 660 N N . THR A 1 96 ? -13.771 -10.492 21.256 1.00 85.94 96 THR A N 1
ATOM 661 C CA . THR A 1 96 ? -12.771 -11.157 20.416 1.00 85.94 96 THR A CA 1
ATOM 662 C C . THR A 1 96 ? -11.576 -10.226 20.216 1.00 85.94 96 THR A C 1
ATOM 664 O O . THR A 1 96 ? -11.745 -9.065 19.851 1.00 85.94 96 THR A O 1
ATOM 667 N N . ALA A 1 97 ? -10.360 -10.725 20.450 1.00 85.00 97 ALA A N 1
ATOM 668 C CA . ALA A 1 97 ? -9.153 -9.928 20.248 1.00 85.00 97 ALA A CA 1
ATOM 669 C C . ALA A 1 97 ? -8.998 -9.545 18.759 1.00 85.00 97 ALA A C 1
ATOM 671 O O . ALA A 1 97 ? -9.092 -10.434 17.905 1.00 85.00 97 ALA A O 1
ATOM 672 N N . PRO A 1 98 ? -8.756 -8.261 18.434 1.00 87.88 98 PRO A N 1
ATOM 673 C CA . PRO A 1 98 ? -8.655 -7.819 17.052 1.00 87.88 98 PRO A CA 1
ATOM 674 C C . PRO A 1 98 ? -7.353 -8.294 16.400 1.00 87.88 98 PRO A C 1
ATOM 676 O O . PRO A 1 98 ? -6.287 -8.283 17.019 1.00 87.88 98 PRO A O 1
ATOM 679 N N . SER A 1 99 ? -7.426 -8.677 15.124 1.00 89.56 99 SER A N 1
ATOM 680 C CA . SER A 1 99 ? -6.236 -8.927 14.303 1.00 89.56 99 SER A CA 1
ATOM 681 C C . SER A 1 99 ? -6.479 -8.543 12.851 1.00 89.56 99 SER A C 1
ATOM 683 O O . SER A 1 99 ? -7.543 -8.843 12.308 1.00 89.56 99 SER A O 1
ATOM 685 N N . ILE A 1 100 ? -5.472 -7.946 12.218 1.00 92.12 100 ILE A N 1
ATOM 686 C CA . ILE A 1 100 ? -5.475 -7.585 10.800 1.00 92.12 100 ILE A CA 1
ATOM 687 C C . ILE A 1 100 ? -4.264 -8.248 10.152 1.00 92.12 100 ILE A C 1
ATOM 689 O O . ILE A 1 100 ? -3.152 -8.151 10.671 1.00 92.12 100 ILE A O 1
ATOM 693 N N . ALA A 1 101 ? -4.485 -8.919 9.028 1.00 89.69 101 ALA A N 1
ATOM 694 C CA . ALA A 1 101 ? -3.440 -9.552 8.237 1.00 89.69 101 ALA A CA 1
ATOM 695 C C . ALA A 1 101 ? -3.647 -9.253 6.751 1.00 89.69 101 ALA A C 1
ATOM 697 O O . ALA A 1 101 ? -4.782 -9.147 6.293 1.00 89.69 101 ALA A O 1
ATOM 698 N N . VAL A 1 102 ? -2.547 -9.155 6.007 1.00 90.31 102 VAL A N 1
ATOM 699 C CA . VAL A 1 102 ? -2.545 -9.008 4.548 1.00 90.31 102 VAL A CA 1
ATOM 700 C C . VAL A 1 102 ? -1.761 -10.174 3.961 1.00 90.31 102 VAL A C 1
ATOM 702 O O . VAL A 1 102 ? -0.669 -10.473 4.442 1.00 90.31 102 VAL A O 1
ATOM 705 N N . ALA A 1 103 ? -2.334 -10.867 2.977 1.00 77.94 103 ALA A N 1
ATOM 706 C CA . ALA A 1 103 ? -1.698 -12.037 2.375 1.00 77.94 103 ALA A CA 1
ATOM 707 C C . ALA A 1 103 ? -0.541 -11.641 1.444 1.00 77.94 103 ALA A C 1
ATOM 709 O O . ALA A 1 103 ? -0.630 -10.659 0.706 1.00 77.94 103 ALA A O 1
ATOM 710 N N . ASP A 1 104 ? 0.524 -12.440 1.425 1.00 64.38 104 ASP A N 1
ATOM 711 C CA . ASP A 1 104 ? 1.648 -12.233 0.511 1.00 64.38 104 ASP A CA 1
ATOM 712 C C . ASP A 1 104 ? 1.250 -12.487 -0.949 1.00 64.38 104 ASP A C 1
ATOM 714 O O . ASP A 1 104 ? 0.435 -13.361 -1.250 1.00 64.38 104 ASP A O 1
ATOM 718 N N . GLY A 1 105 ? 1.865 -11.746 -1.873 1.00 65.69 105 GLY A N 1
ATOM 719 C CA . GLY A 1 105 ? 1.667 -11.914 -3.317 1.00 65.69 105 GLY A CA 1
ATOM 720 C C . GLY A 1 105 ? 0.293 -11.471 -3.825 1.00 65.69 105 GLY A C 1
ATOM 721 O O . GLY A 1 105 ? -0.030 -11.728 -4.981 1.00 65.69 105 GLY A O 1
ATOM 722 N N . SER A 1 106 ? -0.503 -10.832 -2.967 1.00 70.94 106 SER A N 1
ATOM 723 C CA . SER A 1 106 ? -1.836 -10.320 -3.285 1.00 70.94 106 SER A CA 1
ATOM 724 C C . SER A 1 106 ? -1.804 -9.006 -4.082 1.00 70.94 106 SER A C 1
ATOM 726 O O . SER A 1 106 ? -2.707 -8.734 -4.864 1.00 70.94 106 SER A O 1
ATOM 728 N N . TYR A 1 107 ? -0.702 -8.258 -3.988 1.00 71.00 107 TYR A N 1
ATOM 729 C CA . TYR A 1 107 ? -0.433 -7.032 -4.741 1.00 71.00 107 TYR A CA 1
ATOM 730 C C . TYR A 1 107 ? 0.961 -7.068 -5.386 1.00 71.00 107 TYR A C 1
ATOM 732 O O . TYR A 1 107 ? 1.841 -7.839 -4.983 1.00 71.00 107 TYR A O 1
ATOM 740 N N . THR A 1 108 ? 1.165 -6.223 -6.397 1.00 65.75 108 THR A N 1
ATOM 741 C CA . THR A 1 108 ? 2.451 -6.050 -7.094 1.00 65.75 108 THR A CA 1
ATOM 742 C C . THR A 1 108 ? 2.953 -4.622 -6.938 1.00 65.75 108 THR A C 1
ATOM 744 O O . THR A 1 108 ? 2.176 -3.719 -6.625 1.00 65.75 108 THR A O 1
ATOM 747 N N . ASP A 1 109 ? 4.233 -4.376 -7.204 1.00 64.75 109 ASP A N 1
ATOM 748 C CA . ASP A 1 109 ? 4.670 -3.003 -7.477 1.00 64.75 109 ASP A CA 1
ATOM 749 C C . ASP A 1 109 ? 4.138 -2.508 -8.844 1.00 64.75 109 ASP A C 1
ATOM 751 O O . ASP A 1 109 ? 3.517 -3.250 -9.620 1.00 64.75 109 ASP A O 1
ATOM 755 N N . VAL A 1 110 ? 4.375 -1.226 -9.140 1.00 59.38 110 VAL A N 1
ATOM 756 C CA . VAL A 1 110 ? 3.969 -0.563 -10.395 1.00 59.38 110 VAL A CA 1
ATOM 757 C C . VAL A 1 110 ? 4.719 -1.102 -11.632 1.00 59.38 110 VAL A C 1
ATOM 759 O O . VAL A 1 110 ? 4.272 -0.883 -12.760 1.00 59.38 110 VAL A O 1
ATOM 762 N N . VAL A 1 111 ? 5.828 -1.826 -11.454 1.00 61.12 111 VAL A N 1
ATOM 763 C CA . VAL A 1 111 ? 6.684 -2.373 -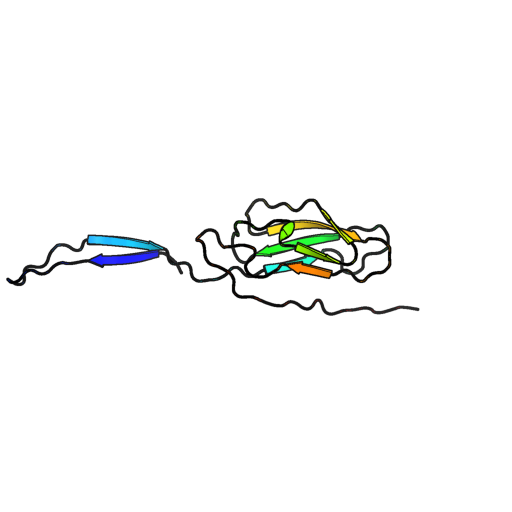12.525 1.00 61.12 111 VAL A CA 1
ATOM 764 C C . VAL A 1 111 ? 6.448 -3.883 -12.752 1.00 61.12 111 VAL A C 1
ATOM 766 O O . VAL A 1 111 ? 6.876 -4.428 -13.771 1.00 61.12 111 VAL A O 1
ATOM 769 N N . GLY A 1 112 ? 5.667 -4.540 -11.889 1.00 53.41 112 GLY A N 1
ATOM 770 C CA . GLY A 1 112 ? 5.241 -5.934 -11.987 1.00 53.41 112 GLY A CA 1
ATOM 771 C C . GLY A 1 112 ? 6.046 -6.946 -11.160 1.00 53.41 112 GLY A C 1
ATOM 772 O O . GLY A 1 112 ? 5.920 -8.142 -11.439 1.00 53.41 112 GLY A O 1
ATOM 773 N N . ASN A 1 113 ? 6.850 -6.541 -10.167 1.00 54.56 113 ASN A N 1
ATOM 774 C CA . ASN A 1 113 ? 7.489 -7.520 -9.277 1.00 54.56 113 ASN A CA 1
ATOM 775 C C . ASN A 1 113 ? 6.502 -8.064 -8.232 1.00 54.56 113 ASN A C 1
ATOM 777 O O . ASN A 1 113 ? 5.687 -7.333 -7.664 1.00 54.56 113 ASN A O 1
ATOM 781 N N . LEU A 1 114 ? 6.588 -9.374 -7.970 1.00 49.22 114 LEU A N 1
ATOM 782 C CA . LEU A 1 114 ? 5.852 -10.051 -6.898 1.00 49.22 114 LEU A CA 1
ATOM 783 C C . LEU A 1 114 ? 6.637 -9.991 -5.577 1.00 49.22 114 LEU A C 1
ATOM 785 O O . LEU A 1 114 ? 7.854 -10.173 -5.566 1.00 49.22 114 LEU A O 1
ATOM 789 N N . VAL A 1 115 ? 5.934 -9.790 -4.459 1.00 53.06 115 VAL A N 1
ATOM 790 C CA . VAL A 1 115 ? 6.538 -9.624 -3.125 1.00 53.06 115 VAL A CA 1
ATOM 791 C C . VAL A 1 115 ? 7.135 -10.901 -2.513 1.00 53.06 115 VAL A C 1
ATOM 793 O O . VAL A 1 115 ? 6.621 -12.003 -2.707 1.00 53.06 115 VAL A O 1
ATOM 796 N N . GLN A 1 116 ? 8.188 -10.733 -1.696 1.00 41.44 116 GLN A N 1
ATOM 797 C CA . GLN A 1 116 ? 8.694 -11.736 -0.748 1.00 41.44 116 GLN A CA 1
ATOM 798 C C . GLN A 1 116 ? 8.300 -11.335 0.689 1.00 41.44 116 GLN A C 1
ATOM 800 O O . GLN A 1 116 ? 8.636 -10.251 1.153 1.00 41.44 116 GLN A O 1
ATOM 805 N N . ALA A 1 117 ? 7.574 -12.233 1.357 1.00 46.81 117 ALA A N 1
ATOM 806 C CA . ALA A 1 117 ? 6.877 -12.072 2.635 1.00 46.81 117 ALA A CA 1
ATOM 807 C C . ALA A 1 117 ? 7.684 -11.506 3.820 1.00 46.81 117 ALA A C 1
ATOM 809 O O . ALA A 1 117 ? 8.829 -11.906 4.051 1.00 46.81 117 ALA A O 1
ATOM 810 N N . MET A 1 118 ? 7.018 -10.715 4.674 1.00 42.97 118 MET A N 1
ATOM 811 C CA . MET A 1 118 ? 7.438 -10.439 6.057 1.00 42.97 118 MET A CA 1
ATOM 812 C C . MET A 1 118 ? 6.260 -10.654 7.024 1.00 42.97 118 MET A C 1
ATOM 814 O O . MET A 1 118 ? 5.234 -9.991 6.921 1.00 42.97 118 MET A O 1
ATOM 818 N N . TYR A 1 119 ? 6.415 -11.564 7.993 1.00 36.91 119 TYR A N 1
ATOM 819 C CA . TYR A 1 119 ? 5.421 -11.819 9.043 1.00 36.91 119 TYR A CA 1
ATOM 820 C C . TYR A 1 119 ? 5.524 -10.768 10.157 1.00 36.91 119 TYR A C 1
ATOM 822 O O . TYR A 1 119 ? 6.592 -10.620 10.754 1.00 36.91 119 TYR A O 1
ATOM 830 N N . LEU A 1 120 ? 4.415 -10.115 10.518 1.00 37.19 120 LEU A N 1
ATOM 831 C CA . LEU A 1 120 ? 4.284 -9.435 11.808 1.00 37.19 120 LEU A CA 1
ATOM 832 C C . LEU A 1 120 ? 3.274 -10.185 12.679 1.00 37.19 120 LEU A C 1
ATOM 834 O O . LEU A 1 120 ? 2.076 -10.187 12.413 1.00 37.19 120 LEU A O 1
ATOM 838 N N . THR A 1 121 ? 3.759 -10.795 13.756 1.00 34.09 121 THR A N 1
ATOM 839 C CA . THR A 1 121 ? 2.907 -11.204 14.873 1.00 34.09 121 THR A CA 1
ATOM 840 C C . THR A 1 121 ? 2.649 -9.957 15.714 1.00 34.09 121 THR A C 1
ATOM 842 O O . THR A 1 121 ? 3.581 -9.444 16.334 1.00 34.09 121 THR A O 1
ATOM 845 N N . VAL A 1 122 ? 1.416 -9.445 15.751 1.00 38.91 122 VAL A N 1
ATOM 846 C CA . VAL A 1 122 ? 1.051 -8.410 16.731 1.00 38.91 122 VAL A CA 1
ATOM 847 C C . VAL A 1 122 ? 1.209 -9.031 18.119 1.00 38.91 122 VAL A C 1
ATOM 849 O O . VAL A 1 122 ? 0.521 -9.988 18.473 1.00 38.91 122 VAL A O 1
ATOM 852 N N . GLN A 1 123 ? 2.182 -8.544 18.887 1.00 31.95 123 GLN A N 1
ATOM 853 C CA . GLN A 1 123 ? 2.439 -9.029 20.234 1.00 31.95 123 GLN A CA 1
ATOM 854 C C . GLN A 1 123 ? 1.302 -8.558 21.145 1.00 31.95 123 GLN A C 1
ATOM 856 O O . GLN A 1 123 ? 1.112 -7.365 21.363 1.00 31.95 123 GLN A O 1
ATOM 861 N N . THR A 1 124 ? 0.534 -9.510 21.670 1.00 39.81 124 THR A N 1
ATOM 862 C CA . THR A 1 124 ? -0.490 -9.288 22.692 1.00 39.81 124 THR A CA 1
ATOM 863 C C . THR A 1 124 ? 0.088 -8.535 23.888 1.00 39.81 124 THR A C 1
ATOM 865 O O . THR A 1 124 ? 0.972 -9.055 24.571 1.00 39.81 124 THR A O 1
ATOM 868 N N . ALA A 1 125 ? -0.482 -7.374 24.204 1.00 34.66 125 ALA A N 1
ATOM 869 C CA . ALA A 1 125 ? -0.438 -6.794 25.540 1.00 34.66 125 ALA A CA 1
ATOM 870 C C . ALA A 1 125 ? -1.864 -6.765 26.107 1.00 34.66 125 ALA A C 1
ATOM 872 O O . ALA A 1 125 ? -2.493 -5.721 26.224 1.00 34.66 125 ALA A O 1
ATOM 873 N N . LEU A 1 126 ? -2.383 -7.945 26.458 1.00 37.38 126 LEU A N 1
ATOM 874 C CA . LEU A 1 126 ? -3.495 -8.045 27.394 1.00 37.38 126 LEU A CA 1
ATOM 875 C C . LEU A 1 126 ? -2.910 -7.825 28.796 1.00 37.38 126 LEU A C 1
ATOM 877 O O . LEU A 1 126 ? -2.405 -8.770 29.401 1.00 37.38 126 LEU A O 1
ATOM 881 N N . LEU A 1 127 ? -2.949 -6.596 29.319 1.00 33.94 127 LEU A N 1
ATOM 882 C CA . LEU A 1 127 ? -2.916 -6.417 30.769 1.00 33.94 127 LEU A CA 1
ATOM 883 C C . LEU A 1 127 ? -4.354 -6.254 31.249 1.00 33.94 127 LEU A C 1
ATOM 885 O O . LEU A 1 127 ? -4.925 -5.169 31.245 1.00 33.94 127 LEU A O 1
ATOM 889 N N . LEU A 1 128 ? -4.928 -7.391 31.628 1.00 34.97 128 LEU A N 1
ATOM 890 C CA . LEU A 1 128 ? -6.173 -7.493 32.370 1.00 34.97 128 LEU A CA 1
ATOM 891 C C . LEU A 1 128 ? -5.976 -6.770 33.716 1.00 34.97 128 LEU A C 1
ATOM 893 O O . LEU A 1 128 ? -5.241 -7.265 34.572 1.00 34.97 128 LEU A O 1
ATOM 897 N N . ILE A 1 129 ? -6.594 -5.606 33.909 1.00 40.50 129 ILE A N 1
ATOM 898 C CA . ILE A 1 129 ? -6.820 -5.082 35.259 1.00 40.50 129 ILE A CA 1
ATOM 899 C C . ILE A 1 129 ? -8.184 -5.625 35.687 1.00 40.50 129 ILE A C 1
ATOM 901 O O . ILE A 1 129 ? -9.206 -5.258 35.110 1.00 40.50 129 ILE A O 1
ATOM 905 N N . LEU A 1 130 ? -8.154 -6.567 36.635 1.00 50.75 130 LEU A N 1
ATOM 906 C CA . LEU A 1 130 ? -9.302 -6.927 37.472 1.00 50.75 130 LEU A CA 1
ATOM 907 C C . LEU A 1 130 ? -9.647 -5.764 38.406 1.00 50.75 130 LEU A C 1
ATOM 909 O O . LEU A 1 130 ? -8.691 -5.160 38.948 1.00 50.75 130 LEU A O 1
#

pLDDT: mean 80.64, std 18.62, range [31.95, 98.0]

InterPro domains:
  IPR013783 Immunoglobulin-like fold [G3DSA:2.60.40.10] (1-34)
  IPR044048 Bacterial Ig-like domain 12 [PF19078] (28-114)

Organism: NCBI:txid1310673

Foldseek 3Di:
DAKDKDWDWDADPVGDIDDIDIDIDTDDDDWKDKDKDWPDPDDDAFDKIKIKIFIPAAKPQDDPVQKDKDQFDWDDWDDDHNGITIIMTHGPRPPTDIDMDGDAQNIGHPVGDGDDDDDDDPDDPPPDDD

Nearest PDB structures (foldseek):
  1bgx-assembly1_H  TM=3.951E-01  e=2.831E+00  Mus musculus
  6e8v-assembly5_O  TM=2.480E-01  e=8.870E+00  Bos taurus